Protein AF-A0A3D1ESG6-F1 (afdb_monomer_lite)

pLDDT: mean 83.98, std 10.3, range [42.72, 94.81]

Sequence (70 aa):
MTAQLCLSRRYVQSVIWSDLYDHPRSLVEHGGMVDAQGEARPVLAHWSKLRSKFSKPLGSVQLPKRGEGA

Structure (mmCIF, N/CA/C/O backbone):
data_AF-A0A3D1ESG6-F1
#
_entry.id   AF-A0A3D1ESG6-F1
#
loop_
_atom_site.group_PDB
_atom_site.id
_atom_site.type_symbol
_atom_site.label_atom_id
_atom_site.label_alt_id
_atom_site.label_comp_id
_atom_site.label_asym_id
_atom_site.label_entity_id
_atom_site.label_seq_id
_atom_site.pdbx_PDB_ins_code
_atom_site.Cartn_x
_atom_site.Cartn_y
_atom_site.Cartn_z
_atom_site.occupancy
_atom_site.B_iso_or_equiv
_atom_site.auth_seq_id
_atom_site.auth_comp_id
_atom_site.auth_asym_id
_atom_site.auth_atom_id
_atom_site.pdbx_PDB_model_num
ATOM 1 N N . MET A 1 1 ? -13.150 1.057 -5.122 1.00 52.75 1 MET A N 1
ATOM 2 C CA . MET A 1 1 ? -13.622 0.664 -3.775 1.00 52.75 1 MET A CA 1
ATOM 3 C C . MET A 1 1 ? -12.480 0.918 -2.797 1.00 52.75 1 MET A C 1
ATOM 5 O O . MET A 1 1 ? -11.407 0.375 -3.002 1.00 52.75 1 MET A O 1
ATOM 9 N N . THR A 1 2 ? -12.625 1.846 -1.847 1.00 77.12 2 THR A N 1
ATOM 10 C CA . THR A 1 2 ? -11.519 2.291 -0.974 1.00 77.12 2 THR A CA 1
ATOM 11 C C . THR A 1 2 ? -11.177 1.210 0.057 1.00 77.12 2 THR A C 1
ATOM 13 O O . THR A 1 2 ? -12.082 0.604 0.624 1.00 77.12 2 THR A O 1
ATOM 16 N N . ALA A 1 3 ? -9.891 0.963 0.342 1.00 79.81 3 ALA A N 1
ATOM 17 C CA . ALA A 1 3 ? -9.444 -0.065 1.301 1.00 79.81 3 ALA A CA 1
ATOM 18 C C . ALA A 1 3 ? -10.118 0.056 2.686 1.00 79.81 3 ALA A C 1
ATOM 20 O O . ALA A 1 3 ? -10.349 -0.935 3.375 1.00 79.81 3 ALA A O 1
ATOM 21 N N . GLN A 1 4 ? -10.515 1.274 3.055 1.00 80.75 4 GLN A N 1
ATOM 22 C CA . GLN A 1 4 ? -11.282 1.586 4.258 1.00 80.75 4 GLN A CA 1
ATOM 23 C C . GLN A 1 4 ? -12.649 0.877 4.322 1.00 80.75 4 GLN A C 1
ATOM 25 O O . GLN A 1 4 ? -13.080 0.491 5.404 1.00 80.75 4 GLN A O 1
ATOM 30 N N . LEU A 1 5 ? -13.325 0.698 3.180 1.00 85.62 5 LEU A N 1
ATOM 31 C CA . LEU A 1 5 ? -14.596 -0.028 3.092 1.00 85.62 5 LEU A CA 1
ATOM 32 C C . LEU A 1 5 ? -14.394 -1.540 3.240 1.00 85.62 5 LEU A C 1
ATOM 34 O O . LEU A 1 5 ? -15.244 -2.222 3.800 1.00 85.62 5 LEU A O 1
ATOM 38 N N . CYS A 1 6 ? -13.277 -2.073 2.746 1.00 86.44 6 CYS A N 1
ATOM 39 C CA . CYS A 1 6 ? -12.939 -3.479 2.952 1.00 86.44 6 CYS A CA 1
ATOM 40 C C . CYS A 1 6 ? -12.659 -3.746 4.436 1.00 86.44 6 CYS A C 1
ATOM 42 O O . CYS A 1 6 ? -13.234 -4.663 5.012 1.00 86.44 6 CYS A O 1
ATOM 44 N N . LEU A 1 7 ? -11.859 -2.888 5.075 1.00 84.44 7 LEU A N 1
ATOM 45 C CA . LEU A 1 7 ? -11.503 -3.001 6.494 1.00 84.44 7 LEU A CA 1
ATOM 46 C C . LEU A 1 7 ? -12.672 -2.742 7.459 1.00 84.44 7 LEU A C 1
ATOM 48 O O . LEU A 1 7 ? -12.571 -3.084 8.632 1.00 84.44 7 LEU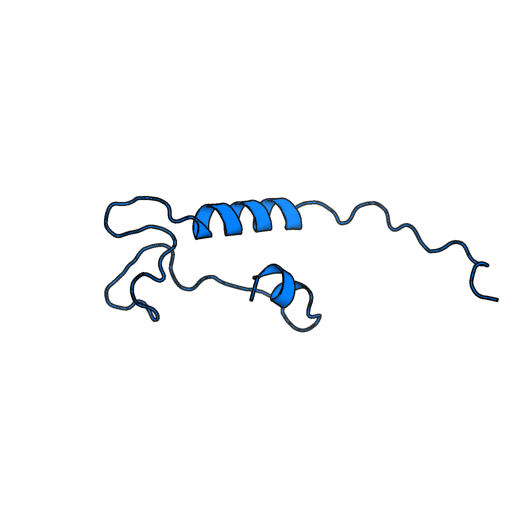 A O 1
ATOM 52 N N . SER A 1 8 ? -13.788 -2.159 7.005 1.00 85.75 8 SER A N 1
ATOM 53 C CA . SER A 1 8 ? -14.986 -2.018 7.846 1.00 85.75 8 SER A CA 1
ATOM 54 C C . SER A 1 8 ? -15.796 -3.315 7.966 1.00 85.75 8 SER A C 1
ATOM 56 O O . SER A 1 8 ? -16.696 -3.410 8.804 1.00 85.75 8 SER A O 1
ATOM 58 N N . ARG A 1 9 ? -15.502 -4.330 7.142 1.00 88.00 9 ARG A N 1
ATOM 59 C CA . ARG A 1 9 ? -16.163 -5.637 7.197 1.00 88.00 9 ARG A CA 1
ATOM 60 C C . ARG A 1 9 ? -15.535 -6.490 8.293 1.00 88.00 9 ARG A C 1
ATOM 62 O O . ARG A 1 9 ? -14.345 -6.771 8.265 1.00 88.00 9 ARG A O 1
ATOM 69 N N . ARG A 1 10 ? -16.366 -6.995 9.208 1.00 88.44 10 ARG A N 1
ATOM 70 C CA . ARG A 1 10 ? -15.929 -7.783 10.377 1.00 88.44 10 ARG A CA 1
ATOM 71 C C . ARG A 1 10 ? -15.125 -9.048 10.037 1.00 88.44 10 ARG A C 1
ATOM 73 O O . ARG A 1 10 ? -14.347 -9.501 10.865 1.00 88.44 10 ARG A O 1
ATOM 80 N N . TYR A 1 11 ? -15.329 -9.626 8.855 1.00 91.12 11 TYR A N 1
ATOM 81 C CA . TYR A 1 11 ? -14.636 -10.839 8.404 1.00 91.12 11 TYR A CA 1
ATOM 82 C C . TYR A 1 11 ? -13.341 -10.560 7.624 1.00 91.12 11 TYR A C 1
ATOM 84 O O . TYR A 1 11 ? -12.610 -11.495 7.311 1.00 91.12 11 TYR A O 1
ATOM 92 N N . VAL A 1 12 ? -13.045 -9.301 7.288 1.00 88.94 12 VAL A N 1
ATOM 93 C CA . VAL A 1 12 ? -11.805 -8.934 6.594 1.00 88.94 12 VAL A CA 1
ATOM 94 C C . VAL A 1 12 ? -10.730 -8.671 7.640 1.00 88.94 12 VAL A C 1
ATOM 96 O O . VAL A 1 12 ? -10.828 -7.725 8.415 1.00 88.94 12 VAL A O 1
ATOM 99 N N . GLN A 1 13 ? -9.698 -9.512 7.659 1.00 87.12 13 GLN A N 1
ATOM 100 C CA . GLN A 1 13 ? -8.592 -9.394 8.615 1.00 87.12 13 GLN A CA 1
ATOM 101 C C . GLN A 1 13 ? -7.490 -8.451 8.124 1.00 87.12 13 GLN A C 1
ATOM 103 O O . GLN A 1 13 ? -6.856 -7.760 8.918 1.00 87.12 13 GLN A O 1
ATOM 108 N N . SER A 1 14 ? -7.254 -8.413 6.814 1.00 87.44 14 SER A N 1
ATOM 109 C CA . SER A 1 14 ? -6.218 -7.590 6.202 1.00 87.44 14 SER A CA 1
ATOM 110 C C . SER A 1 14 ? -6.594 -7.217 4.771 1.00 87.44 14 SER A C 1
ATOM 112 O O . SER A 1 14 ? -7.380 -7.895 4.108 1.00 87.44 14 SER A O 1
ATOM 114 N N . VAL A 1 15 ? -6.033 -6.105 4.299 1.00 88.62 15 VAL A N 1
ATOM 115 C CA . VAL A 1 15 ? -6.065 -5.710 2.890 1.00 88.62 15 VAL A CA 1
ATOM 116 C C . VAL A 1 15 ? -4.633 -5.387 2.507 1.00 88.62 15 VAL A C 1
ATOM 118 O O . VAL A 1 15 ? -3.995 -4.555 3.151 1.00 88.62 15 VAL A O 1
ATOM 121 N N . ILE A 1 16 ? -4.136 -6.072 1.486 1.00 88.31 16 ILE A N 1
ATOM 122 C CA . ILE A 1 16 ? -2.763 -5.955 1.006 1.00 88.31 16 ILE A CA 1
ATOM 123 C C . ILE A 1 16 ? -2.836 -5.394 -0.410 1.00 88.31 16 ILE A C 1
ATOM 125 O O . ILE A 1 16 ? -3.659 -5.831 -1.215 1.00 88.31 16 ILE A O 1
ATOM 129 N N . TRP A 1 17 ? -2.014 -4.392 -0.695 1.00 89.56 17 TRP A N 1
ATOM 130 C CA . TRP A 1 17 ? -1.817 -3.925 -2.062 1.00 89.56 17 TRP A CA 1
ATOM 131 C C . TRP A 1 17 ? -0.864 -4.874 -2.791 1.00 89.56 17 TRP A C 1
ATOM 133 O O . TRP A 1 17 ? 0.079 -5.351 -2.166 1.00 89.56 17 TRP A O 1
ATOM 143 N N . SER A 1 18 ? -1.102 -5.154 -4.073 1.00 88.25 18 SER A N 1
ATOM 144 C CA . SER A 1 18 ? -0.432 -6.262 -4.767 1.00 88.25 18 SER A CA 1
ATOM 145 C C . SER A 1 18 ? 1.088 -6.116 -4.816 1.00 88.25 18 SER A C 1
ATOM 147 O O . SER A 1 18 ? 1.794 -7.042 -4.429 1.00 88.25 18 SER A O 1
ATOM 149 N N . ASP A 1 19 ? 1.581 -4.951 -5.242 1.00 92.50 19 ASP A N 1
ATOM 150 C CA . ASP A 1 19 ? 2.988 -4.757 -5.583 1.00 92.50 19 ASP A CA 1
ATOM 151 C C . ASP A 1 19 ? 3.510 -3.403 -5.085 1.00 92.50 19 ASP A C 1
ATOM 153 O O . ASP A 1 19 ? 2.833 -2.374 -5.169 1.00 92.50 19 ASP A O 1
ATOM 157 N N . LEU A 1 20 ? 4.744 -3.382 -4.574 1.00 92.94 20 LEU A N 1
ATOM 158 C CA . LEU A 1 20 ? 5.418 -2.128 -4.226 1.00 92.94 20 LEU A CA 1
ATOM 159 C C . LEU A 1 20 ? 5.964 -1.424 -5.475 1.00 92.94 20 LEU A C 1
ATOM 161 O O . LEU A 1 20 ? 5.785 -0.218 -5.602 1.00 92.94 20 LEU A O 1
ATOM 165 N N . TYR A 1 21 ? 6.568 -2.176 -6.394 1.00 93.00 21 TYR A N 1
ATOM 166 C CA . TYR A 1 21 ? 7.138 -1.684 -7.649 1.00 93.00 21 TYR A CA 1
ATOM 167 C C . TYR A 1 21 ? 6.447 -2.353 -8.831 1.00 93.00 21 TYR A C 1
ATOM 169 O O . TYR A 1 21 ? 6.015 -3.502 -8.720 1.00 93.00 21 TYR A O 1
ATOM 177 N N . ASP A 1 22 ? 6.409 -1.671 -9.970 1.00 88.81 22 ASP A N 1
ATOM 178 C CA . ASP A 1 22 ? 6.046 -2.308 -11.233 1.00 88.81 22 ASP A CA 1
ATOM 179 C C . ASP A 1 22 ? 7.080 -3.388 -11.594 1.00 88.81 22 ASP A C 1
ATOM 181 O O . ASP A 1 22 ? 8.286 -3.131 -11.613 1.00 88.81 22 ASP A O 1
ATOM 185 N N . HIS A 1 23 ? 6.626 -4.609 -11.891 1.00 86.19 23 HIS A N 1
ATOM 186 C CA . HIS A 1 23 ? 7.508 -5.675 -12.363 1.00 86.19 23 HIS A CA 1
ATOM 187 C C . HIS A 1 23 ? 6.833 -6.573 -13.412 1.00 86.19 23 HIS A C 1
ATOM 189 O O . HIS A 1 23 ? 5.609 -6.692 -13.423 1.00 86.19 23 HIS A O 1
ATOM 195 N N . PRO A 1 24 ? 7.592 -7.299 -14.259 1.00 87.62 24 PRO A N 1
ATOM 196 C CA . PRO A 1 24 ? 7.015 -8.094 -15.353 1.00 87.62 24 PRO A CA 1
ATOM 197 C C . PRO A 1 24 ? 6.031 -9.190 -14.922 1.00 87.62 24 PRO A C 1
ATOM 199 O O . PRO A 1 24 ? 5.263 -9.688 -15.733 1.00 87.62 24 PRO A O 1
ATOM 202 N N . ARG A 1 25 ? 6.065 -9.594 -13.647 1.00 88.19 25 ARG A N 1
ATOM 203 C CA . ARG A 1 25 ? 5.158 -10.596 -13.068 1.00 88.19 25 ARG A CA 1
ATOM 204 C C . ARG A 1 25 ? 3.976 -9.980 -12.314 1.00 88.19 25 ARG A C 1
ATOM 206 O O . ARG A 1 25 ? 3.332 -10.686 -1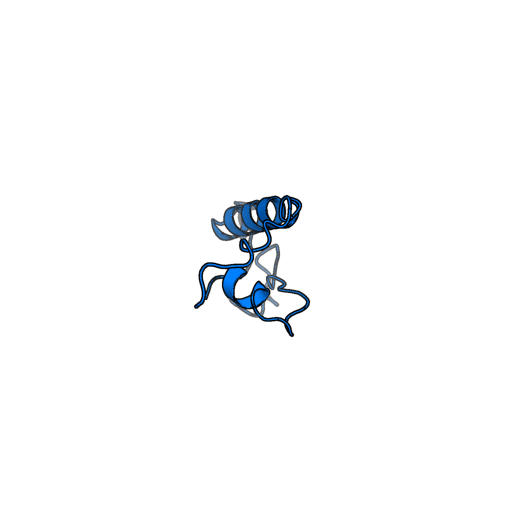1.544 1.00 88.19 25 ARG A O 1
ATOM 213 N N . SER A 1 26 ? 3.753 -8.670 -12.436 1.00 87.19 26 SER A N 1
ATOM 214 C CA . SER A 1 26 ? 2.710 -7.985 -11.671 1.00 87.19 26 SER A CA 1
ATOM 215 C C . SER A 1 26 ? 1.368 -8.468 -12.183 1.00 87.19 26 SER A C 1
ATOM 217 O O . SER A 1 26 ? 1.168 -8.607 -13.388 1.00 87.19 26 SER A O 1
ATOM 219 N N . LEU A 1 27 ? 0.451 -8.741 -11.258 1.00 87.25 27 LEU A N 1
ATOM 220 C CA . LEU A 1 27 ? -0.885 -9.214 -11.618 1.00 87.25 27 LEU A CA 1
ATOM 221 C C . LEU A 1 27 ? -1.640 -8.167 -12.448 1.00 87.25 27 LEU A C 1
ATOM 223 O O . LEU A 1 27 ? -2.463 -8.508 -13.293 1.00 87.25 27 LEU A O 1
ATOM 227 N N . VAL A 1 28 ? -1.357 -6.894 -12.179 1.00 87.56 28 VAL A N 1
ATOM 228 C CA . VAL A 1 28 ? -1.917 -5.743 -12.877 1.00 87.56 28 VAL A CA 1
ATOM 229 C C . VAL A 1 28 ? -0.763 -4.946 -13.464 1.00 87.56 28 VAL A C 1
ATOM 231 O O . VAL A 1 28 ? 0.179 -4.589 -12.752 1.00 87.56 28 VAL A O 1
ATOM 234 N N . GLU A 1 29 ? -0.842 -4.662 -14.759 1.00 88.88 29 GLU A N 1
ATOM 235 C CA . GLU A 1 29 ? 0.097 -3.766 -15.425 1.00 88.88 29 GLU A CA 1
ATOM 236 C C . GLU A 1 29 ? 0.045 -2.382 -14.760 1.00 88.88 29 GLU A C 1
ATOM 238 O O . GLU A 1 29 ? -1.034 -1.831 -14.538 1.00 88.88 29 GLU A O 1
ATOM 243 N N . HIS A 1 30 ? 1.208 -1.841 -14.388 1.00 88.19 30 HIS A N 1
ATOM 244 C CA . HIS A 1 30 ? 1.330 -0.590 -13.626 1.00 88.19 30 HIS A CA 1
ATOM 245 C C . HIS A 1 30 ? 0.619 -0.581 -12.257 1.00 88.19 30 HIS A C 1
ATOM 247 O O . HIS A 1 30 ? 0.209 0.474 -11.761 1.00 88.19 30 HIS A O 1
ATOM 253 N N . GLY A 1 31 ? 0.442 -1.760 -11.650 1.00 88.25 31 GLY A N 1
ATOM 254 C CA . GLY A 1 31 ? -0.189 -1.929 -10.340 1.00 88.25 31 GLY A CA 1
ATOM 255 C C . GLY A 1 31 ? 0.702 -1.583 -9.141 1.00 88.25 31 GLY A C 1
ATOM 256 O O . GLY A 1 31 ? 0.202 -1.545 -8.013 1.00 88.25 31 GLY A O 1
ATOM 257 N N . GLY A 1 32 ? 1.995 -1.326 -9.351 1.00 93.50 32 GLY A N 1
ATOM 258 C CA . GLY A 1 32 ? 2.937 -0.958 -8.301 1.00 93.50 32 GLY A CA 1
ATOM 259 C C . GLY A 1 32 ? 2.568 0.353 -7.610 1.00 93.50 32 GLY A C 1
ATOM 260 O O . GLY A 1 32 ? 1.871 1.206 -8.154 1.00 93.50 32 GLY A O 1
ATOM 261 N N . MET A 1 33 ? 3.040 0.541 -6.380 1.00 94.69 33 MET A N 1
ATOM 262 C CA . MET A 1 33 ? 2.956 1.840 -5.701 1.00 94.69 33 MET A CA 1
ATOM 263 C C . MET A 1 33 ? 4.033 2.827 -6.166 1.00 94.69 33 MET A C 1
ATOM 265 O O . MET A 1 33 ? 3.873 4.036 -5.994 1.00 94.69 33 MET A O 1
ATOM 269 N N . VAL A 1 34 ? 5.117 2.304 -6.726 1.00 94.81 34 VAL A N 1
ATOM 270 C CA . VAL A 1 34 ? 6.259 3.025 -7.275 1.00 94.81 34 VAL A CA 1
ATOM 271 C C . VAL A 1 34 ? 6.414 2.595 -8.729 1.00 94.81 34 VAL A C 1
ATOM 273 O O . VAL A 1 34 ? 6.327 1.402 -9.035 1.00 94.81 34 VAL A O 1
ATOM 276 N N . ASP A 1 35 ? 6.581 3.560 -9.625 1.00 91.12 35 ASP A N 1
ATOM 277 C CA . ASP A 1 35 ? 6.744 3.277 -11.049 1.00 91.12 35 ASP A CA 1
ATOM 278 C C . ASP A 1 35 ? 8.167 2.815 -11.408 1.00 91.12 35 ASP A C 1
ATOM 280 O O . ASP A 1 35 ? 9.056 2.696 -10.561 1.00 91.12 35 ASP A O 1
ATOM 284 N N . ALA A 1 36 ? 8.380 2.527 -12.693 1.00 88.50 36 ALA A N 1
ATOM 285 C CA . ALA A 1 36 ? 9.664 2.065 -13.213 1.00 88.50 36 ALA A CA 1
ATOM 286 C C . ALA A 1 36 ? 10.786 3.118 -13.115 1.00 88.50 36 ALA A C 1
ATOM 288 O O . ALA A 1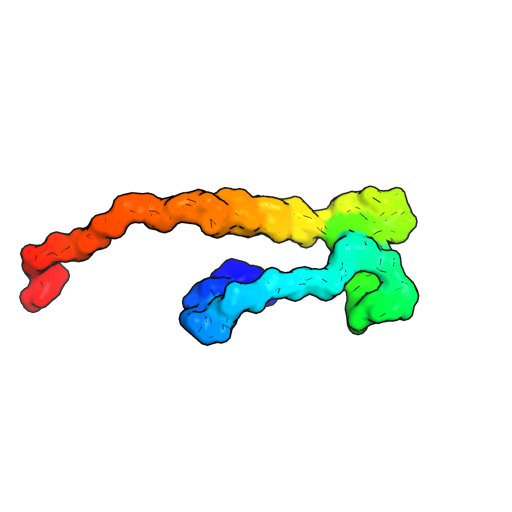 36 ? 11.959 2.769 -13.235 1.00 88.50 36 ALA A O 1
ATOM 289 N N . GLN A 1 37 ? 10.443 4.391 -12.913 1.00 91.31 37 GLN A N 1
ATOM 290 C CA . GLN A 1 37 ? 11.382 5.495 -12.734 1.00 91.31 37 GLN A CA 1
ATOM 291 C C . GLN A 1 37 ? 11.752 5.694 -11.256 1.00 91.31 37 GLN A C 1
ATOM 293 O O . GLN A 1 37 ? 12.666 6.459 -10.958 1.00 91.31 37 GLN A O 1
ATOM 298 N N . GLY A 1 38 ? 11.097 4.973 -10.340 1.00 90.62 38 GLY A N 1
ATOM 299 C CA . GLY A 1 38 ? 11.286 5.119 -8.900 1.00 90.62 38 GLY A CA 1
ATOM 300 C C . GLY A 1 38 ? 10.381 6.181 -8.275 1.00 90.62 38 GLY A C 1
ATOM 301 O O . GLY A 1 38 ? 10.526 6.474 -7.087 1.00 90.62 38 GLY A O 1
ATOM 302 N N . GLU A 1 39 ? 9.432 6.734 -9.031 1.00 94.00 39 GLU A N 1
ATOM 303 C CA . GLU A 1 39 ? 8.542 7.784 -8.556 1.00 94.00 39 GLU A CA 1
ATOM 304 C C . GLU A 1 3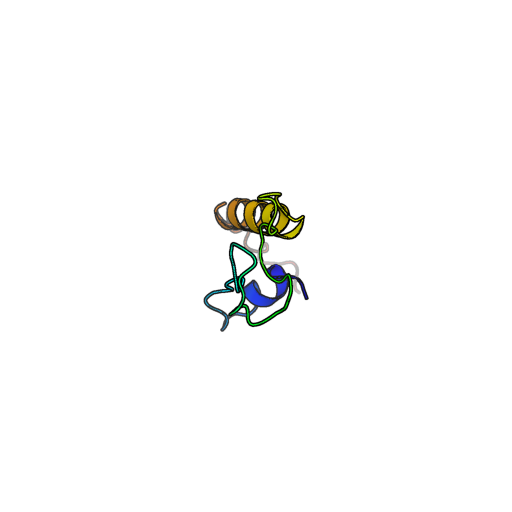9 ? 7.319 7.204 -7.841 1.00 94.00 39 GLU A C 1
ATOM 306 O O . GLU A 1 39 ? 6.701 6.209 -8.241 1.00 94.00 39 GLU A O 1
ATOM 311 N N . ALA A 1 40 ? 6.951 7.847 -6.734 1.00 94.81 40 ALA A N 1
ATOM 312 C CA . ALA A 1 40 ? 5.820 7.440 -5.916 1.00 94.81 40 ALA A CA 1
ATOM 313 C C . ALA A 1 40 ? 4.489 7.774 -6.601 1.00 94.81 40 ALA A C 1
ATOM 315 O O . ALA A 1 40 ? 4.169 8.937 -6.855 1.00 94.81 40 ALA A O 1
ATOM 316 N N . ARG A 1 41 ? 3.633 6.768 -6.797 1.00 93.31 41 ARG A N 1
ATOM 317 C CA . ARG A 1 41 ? 2.269 6.976 -7.296 1.00 93.31 41 ARG A CA 1
ATOM 318 C C . ARG A 1 41 ? 1.337 7.460 -6.171 1.00 93.31 41 ARG A C 1
ATOM 320 O O . ARG A 1 41 ? 1.553 7.139 -4.997 1.00 93.31 41 ARG A O 1
ATOM 327 N N . PRO A 1 42 ? 0.217 8.144 -6.491 1.00 92.25 42 PRO A N 1
ATOM 328 C CA . PRO A 1 42 ? -0.734 8.649 -5.489 1.00 92.25 42 PRO A CA 1
ATOM 329 C C . PRO A 1 42 ? -1.266 7.590 -4.511 1.00 92.25 42 PRO A C 1
ATOM 331 O O . PRO A 1 42 ? -1.619 7.900 -3.368 1.00 92.25 42 PRO A O 1
ATOM 334 N N . VAL A 1 43 ? -1.307 6.326 -4.941 1.00 89.88 43 VAL A N 1
ATOM 335 C CA . VAL A 1 43 ? -1.746 5.204 -4.110 1.00 89.88 43 VAL A CA 1
ATOM 336 C C . VAL A 1 43 ? -0.823 4.964 -2.911 1.00 89.88 43 VAL A C 1
ATOM 338 O O . VAL A 1 43 ? -1.325 4.683 -1.823 1.00 89.88 43 VAL A O 1
ATOM 341 N N . LEU A 1 44 ? 0.491 5.185 -3.047 1.00 92.69 44 LEU A N 1
ATOM 342 C CA . LEU A 1 44 ? 1.452 5.062 -1.946 1.00 92.69 44 LEU A CA 1
ATOM 343 C C . LEU A 1 44 ? 1.122 6.039 -0.812 1.00 92.69 44 LEU A C 1
ATOM 345 O O . LEU A 1 44 ? 1.056 5.668 0.365 1.00 92.69 44 LEU A O 1
ATOM 349 N N . ALA A 1 45 ? 0.855 7.297 -1.172 1.00 91.31 45 ALA A N 1
ATOM 350 C CA . ALA A 1 45 ? 0.467 8.330 -0.219 1.00 91.31 45 ALA A CA 1
ATOM 351 C C . ALA A 1 45 ? -0.884 8.010 0.445 1.00 91.31 45 ALA A C 1
ATOM 353 O O . ALA A 1 45 ? -1.055 8.231 1.647 1.00 91.31 45 ALA A O 1
ATOM 354 N N . HIS A 1 46 ? -1.842 7.465 -0.312 1.00 90.00 46 HIS A N 1
ATOM 355 C CA . HIS A 1 46 ? -3.140 7.046 0.218 1.00 90.00 46 HIS A CA 1
ATOM 356 C C . HIS A 1 46 ? -3.005 5.930 1.266 1.00 90.00 46 HIS A C 1
ATOM 358 O O . HIS A 1 46 ? -3.528 6.058 2.377 1.00 90.00 46 HIS A O 1
ATOM 364 N N . TRP A 1 47 ? -2.258 4.870 0.949 1.00 89.94 47 TRP A N 1
ATOM 365 C CA . TRP A 1 47 ? -2.005 3.755 1.864 1.00 89.94 47 TRP A CA 1
ATOM 366 C C . TRP A 1 47 ? -1.228 4.173 3.110 1.00 89.94 47 TRP A C 1
ATOM 368 O O . TRP A 1 47 ? -1.577 3.762 4.219 1.00 89.94 47 TRP A O 1
ATOM 378 N N . SER A 1 48 ? -0.240 5.056 2.956 1.00 89.88 48 SER A N 1
ATOM 379 C CA . SER A 1 48 ? 0.518 5.605 4.086 1.00 89.88 48 SER A CA 1
ATOM 380 C C . SER A 1 48 ? -0.397 6.347 5.067 1.00 89.88 48 SER A C 1
ATOM 382 O O . SER A 1 48 ? -0.355 6.098 6.272 1.00 89.88 48 SER A O 1
ATOM 384 N N . LYS A 1 49 ? -1.308 7.189 4.554 1.00 89.50 49 LYS A N 1
ATOM 385 C CA . LYS A 1 49 ? -2.305 7.900 5.374 1.00 89.50 49 LYS A CA 1
ATOM 386 C C . LYS A 1 49 ? -3.280 6.946 6.064 1.00 89.50 49 LYS A C 1
ATOM 388 O O . LYS A 1 49 ? -3.608 7.161 7.231 1.00 89.50 49 LYS A O 1
ATOM 393 N N . LEU A 1 50 ? -3.741 5.900 5.373 1.00 86.50 50 LEU A N 1
ATOM 394 C CA . LEU A 1 50 ? -4.617 4.886 5.968 1.00 86.50 50 LEU A CA 1
ATOM 395 C C . LEU A 1 50 ? -3.933 4.174 7.136 1.00 86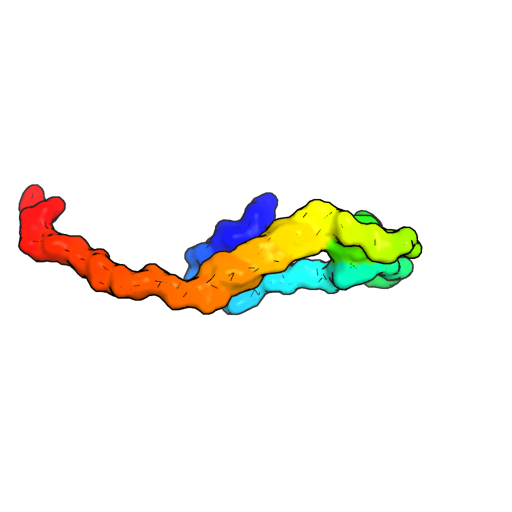.50 50 LEU A C 1
ATOM 397 O O . LEU A 1 50 ? -4.540 4.050 8.198 1.00 86.50 50 LEU A O 1
ATOM 401 N N . ARG A 1 51 ? -2.663 3.783 6.981 1.00 83.75 51 ARG A N 1
ATOM 402 C CA . ARG A 1 51 ? -1.883 3.168 8.062 1.00 83.75 51 ARG A CA 1
ATOM 403 C C . ARG A 1 51 ? -1.809 4.082 9.284 1.00 83.75 51 ARG A C 1
ATOM 405 O O . ARG A 1 51 ? -2.137 3.641 10.380 1.00 83.75 51 ARG A O 1
ATOM 412 N N . SER A 1 52 ? -1.464 5.357 9.094 1.00 85.88 52 SER A N 1
ATOM 413 C CA . SER A 1 52 ? -1.421 6.343 10.184 1.00 85.88 52 SER A CA 1
ATOM 414 C C . SER A 1 52 ? -2.788 6.611 10.818 1.00 85.88 52 SER A C 1
ATOM 416 O O . SER A 1 52 ? -2.863 6.986 11.985 1.00 85.88 52 SER A O 1
ATOM 418 N N . LYS A 1 53 ? -3.881 6.466 10.061 1.00 84.44 53 LYS A N 1
ATOM 419 C CA . LYS A 1 53 ? -5.246 6.613 10.579 1.00 84.44 53 LYS A CA 1
ATOM 420 C C . LYS A 1 53 ? -5.633 5.429 11.463 1.00 84.44 53 LYS A C 1
ATOM 422 O O . LYS A 1 53 ? -6.172 5.647 12.540 1.00 84.44 53 LYS A O 1
ATOM 427 N N . PHE A 1 54 ? -5.349 4.205 11.021 1.00 79.19 54 PHE A N 1
ATOM 428 C CA . PHE A 1 54 ? -5.705 2.983 11.746 1.00 79.19 54 PHE A CA 1
ATOM 429 C C . PHE A 1 54 ? -4.749 2.633 12.887 1.00 79.19 54 PHE A C 1
ATOM 431 O O . PHE A 1 54 ? -5.133 1.892 13.784 1.00 79.19 54 PHE A O 1
ATOM 438 N N . SER A 1 55 ? -3.532 3.180 12.900 1.00 80.44 55 SER A N 1
ATOM 439 C CA . SER A 1 55 ? -2.631 3.060 14.049 1.00 80.44 55 SER A CA 1
ATOM 440 C C . SER 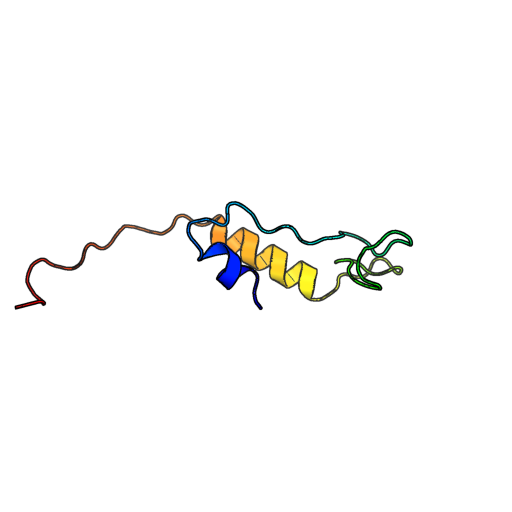A 1 55 ? -3.069 3.910 15.244 1.00 80.44 55 SER A C 1
ATOM 442 O O . SER A 1 55 ? -2.524 3.749 16.334 1.00 80.44 55 SER A O 1
ATOM 444 N N . LYS A 1 56 ? -4.007 4.850 15.057 1.00 77.75 56 LYS A N 1
ATOM 445 C CA . LYS A 1 56 ? -4.541 5.644 16.165 1.00 77.75 56 LYS A CA 1
ATOM 446 C C . LYS A 1 56 ? -5.527 4.795 16.970 1.00 77.75 56 LYS A C 1
ATOM 448 O O . LYS A 1 56 ? -6.370 4.129 16.368 1.00 77.75 56 LYS A O 1
ATOM 453 N N . PRO A 1 57 ? -5.470 4.841 18.312 1.00 74.19 57 PRO A N 1
ATOM 454 C CA . PRO A 1 57 ? -6.499 4.221 19.133 1.00 74.19 57 PRO A CA 1
ATOM 455 C C . PRO A 1 57 ? -7.874 4.796 18.763 1.00 74.19 57 PRO A C 1
ATOM 457 O O . PRO A 1 57 ? -7.984 5.977 18.432 1.00 74.19 57 PRO A O 1
ATOM 460 N N . LEU A 1 58 ? -8.924 3.973 18.850 1.00 71.31 58 LEU A N 1
ATOM 461 C CA . LEU A 1 58 ? -10.310 4.320 18.482 1.00 71.31 58 LEU A CA 1
ATOM 462 C C . LEU A 1 58 ? -10.934 5.446 19.340 1.00 71.31 58 LEU A C 1
ATOM 464 O O . LEU A 1 58 ? -12.094 5.795 19.144 1.00 71.31 58 LEU A O 1
ATOM 468 N N . GLY A 1 59 ? -10.166 6.032 20.261 1.00 74.44 59 GLY A N 1
ATOM 469 C CA . GLY A 1 59 ? -10.632 7.000 21.246 1.00 74.44 59 GLY A CA 1
ATOM 470 C C . GLY A 1 59 ? -11.345 6.333 22.421 1.00 74.44 59 GLY A C 1
ATOM 471 O O . GLY A 1 59 ? -11.446 5.107 22.503 1.00 74.44 59 GLY A O 1
ATOM 472 N N . SER A 1 60 ? -11.817 7.148 23.363 1.00 79.19 60 SER A N 1
ATOM 473 C CA . SER A 1 60 ? -12.673 6.674 24.447 1.00 79.19 60 SER A CA 1
ATOM 474 C C . SER A 1 60 ? -14.037 6.260 23.892 1.00 79.19 60 SER A C 1
ATOM 476 O O . SER A 1 60 ? -14.656 6.984 23.111 1.00 79.19 60 SER A O 1
ATOM 478 N N . VAL A 1 61 ? -14.518 5.084 24.300 1.00 73.62 61 VAL A N 1
ATOM 479 C CA . VAL A 1 61 ? -15.861 4.617 23.941 1.00 73.62 61 VAL A CA 1
ATOM 480 C C . VAL A 1 61 ? -16.880 5.511 24.643 1.00 73.62 61 VAL A C 1
ATOM 482 O O . VAL A 1 61 ? -17.061 5.422 25.856 1.00 73.62 61 VAL A O 1
ATOM 485 N N . GLN A 1 62 ? -17.555 6.372 23.884 1.00 79.50 62 GLN A N 1
ATOM 486 C CA . GLN A 1 62 ? -18.752 7.052 24.362 1.00 79.50 62 GLN A CA 1
ATOM 487 C C . GLN A 1 62 ? -19.929 6.097 24.192 1.00 79.50 62 GLN A C 1
ATOM 489 O O . GLN A 1 62 ? -20.454 5.921 23.094 1.00 79.50 62 GLN A O 1
ATOM 494 N N . LEU A 1 63 ? -20.309 5.429 25.280 1.00 79.00 63 LEU A N 1
ATOM 495 C CA . LEU A 1 63 ? -21.559 4.681 25.301 1.00 79.00 63 LEU A CA 1
ATOM 496 C C . LEU A 1 63 ? -22.720 5.676 25.147 1.00 79.00 63 LEU A C 1
ATOM 498 O O . LEU A 1 63 ? -22.689 6.732 25.789 1.00 79.00 63 LEU A O 1
ATOM 502 N N . PRO A 1 64 ? -23.739 5.373 24.323 1.00 77.81 64 PRO A N 1
ATOM 503 C CA . PRO A 1 64 ? -24.936 6.198 24.270 1.00 77.81 64 PRO A CA 1
ATOM 504 C C . PRO A 1 64 ? -25.528 6.319 25.680 1.00 77.81 64 PRO A C 1
ATOM 506 O O . PRO A 1 64 ? -25.575 5.341 26.434 1.00 77.81 64 PRO A O 1
ATOM 509 N N . LYS A 1 65 ? -25.947 7.532 26.058 1.00 78.62 65 LYS A N 1
ATOM 510 C CA . LYS A 1 65 ? -26.595 7.770 27.352 1.00 78.62 65 LYS A CA 1
ATOM 511 C C . LYS A 1 65 ? -27.842 6.884 27.418 1.00 78.62 65 LYS A C 1
ATOM 513 O O . LYS A 1 65 ? -28.682 6.932 26.521 1.00 78.62 65 LYS A O 1
ATOM 518 N N . ARG A 1 66 ? -27.959 6.055 28.462 1.00 65.94 66 ARG A N 1
ATOM 519 C CA . ARG A 1 66 ? -29.181 5.278 28.733 1.00 65.94 66 ARG A CA 1
ATOM 520 C C . ARG A 1 66 ? -30.358 6.260 28.809 1.00 65.94 66 ARG A C 1
ATOM 522 O O . ARG A 1 66 ? -30.413 7.027 29.764 1.00 65.94 66 ARG A O 1
ATOM 529 N N . GLY A 1 67 ? -31.263 6.241 27.826 1.00 62.81 67 GLY A N 1
ATOM 530 C CA . GLY A 1 67 ? -32.535 6.972 27.904 1.00 62.81 67 GLY A CA 1
ATOM 531 C C . GLY A 1 67 ? -33.045 7.680 26.643 1.00 62.81 67 GLY A C 1
ATOM 532 O O . GLY A 1 67 ? -34.215 8.028 26.629 1.00 62.81 67 GLY A O 1
ATOM 533 N N . GLU A 1 68 ? -32.260 7.866 25.577 1.00 55.81 68 GLU A N 1
ATOM 534 C CA . GLU A 1 68 ? -32.746 8.524 24.333 1.00 55.81 68 GLU A CA 1
ATOM 535 C C . GLU A 1 68 ? -33.311 7.533 23.298 1.00 55.81 68 GLU A C 1
ATOM 537 O O . GLU A 1 68 ? -33.112 7.654 22.093 1.00 55.81 68 GLU A O 1
ATOM 542 N N . GLY A 1 69 ? -34.003 6.511 23.788 1.00 58.50 69 GLY A N 1
ATOM 543 C CA . GLY A 1 69 ? -34.698 5.516 22.979 1.00 58.50 69 GLY A CA 1
ATOM 544 C C . GLY A 1 69 ? -35.852 4.951 23.789 1.00 58.50 69 GLY A C 1
ATOM 545 O O . GLY A 1 69 ? -35.817 3.781 24.165 1.00 58.50 69 GLY A O 1
ATOM 546 N N . ALA A 1 70 ? -36.781 5.834 24.154 1.00 42.72 70 ALA A N 1
ATOM 547 C CA . ALA A 1 70 ? -38.123 5.482 24.599 1.00 42.72 70 ALA A CA 1
ATOM 548 C C . ALA A 1 70 ? -39.063 5.560 23.393 1.00 42.72 70 ALA A C 1
ATOM 550 O O . ALA A 1 70 ? -38.908 6.527 22.611 1.00 42.72 70 ALA A O 1
#

Secondary structure (DSSP, 8-state):
--HHHHHTSTT------SEEE--TT-SSTT-EEE-TTSPBPHHHHHHHHHHHHHTS------PPPTTS--

Foldseek 3Di:
DDVVVQVVDPPRPDDDQQAQEQDPPGPDHVSHQAYPVRDGDPVVVVVVVVVVVVVDPPPDDDDPDPDPPD

Radius of gyration: 18.14 Å; chains: 1; bounding box: 50×20×44 Å